Protein AF-A0A8T4CHA3-F1 (afdb_monomer)

Foldseek 3Di:
DDDLPADDDDDDDVVVVDDPVVVVVVCVVVVVVVLVVCVVPVVVRNVSND

Mean predicted aligned error: 3.32 Å

Radius of gyration: 13.28 Å; Cα contacts (8 Å, |Δi|>4): 18; chains: 1; bounding box: 28×16×35 Å

Sequence (50 aa):
MGEFEYKQVIVFRSDLKLSKGKIAAQAGHAAVSAAQEAHKRYRGWWDVWL

pLDDT: mean 94.72, std 9.2, range [49.53, 98.69]

Structure (mmCIF, N/CA/C/O backbone):
data_AF-A0A8T4CHA3-F1
#
_entry.id   AF-A0A8T4CHA3-F1
#
loop_
_atom_site.group_PDB
_atom_site.id
_atom_site.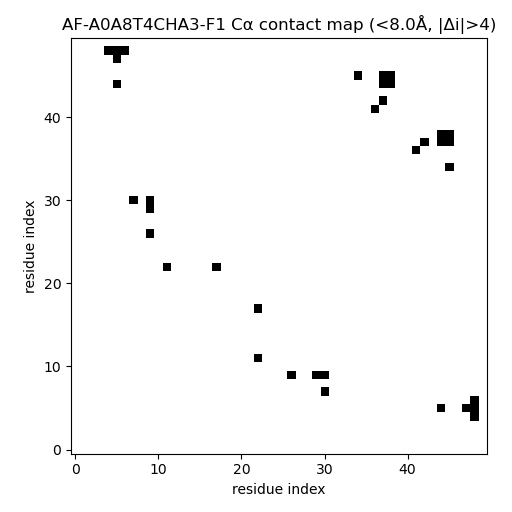type_symbol
_atom_site.label_atom_id
_atom_site.label_alt_id
_atom_site.label_comp_id
_atom_site.label_asym_id
_atom_site.label_entity_id
_atom_site.label_seq_id
_atom_site.pdbx_PDB_ins_code
_atom_site.Cartn_x
_atom_site.Cartn_y
_atom_site.Cartn_z
_atom_site.occupancy
_atom_site.B_iso_or_equiv
_atom_site.auth_seq_id
_atom_site.auth_comp_id
_atom_site.auth_asym_id
_atom_site.auth_atom_id
_atom_site.pdbx_PDB_model_num
ATOM 1 N N . MET A 1 1 ? -16.731 -1.292 -19.578 1.00 49.53 1 MET A N 1
ATOM 2 C CA . MET A 1 1 ? -15.725 -1.124 -18.508 1.00 49.53 1 MET A CA 1
ATOM 3 C C . MET A 1 1 ? -14.450 -1.745 -19.032 1.00 49.53 1 MET A C 1
ATOM 5 O O . MET A 1 1 ? -14.523 -2.894 -19.438 1.00 49.53 1 MET A O 1
ATOM 9 N N . GLY A 1 2 ? -13.353 -0.993 -19.140 1.00 58.31 2 GLY A N 1
ATOM 10 C CA . GLY A 1 2 ? -12.063 -1.600 -19.483 1.00 58.31 2 GLY A CA 1
ATOM 11 C C . GLY A 1 2 ? -11.655 -2.558 -18.366 1.00 58.31 2 GLY A C 1
ATOM 12 O O . GLY A 1 2 ? -11.813 -2.214 -17.194 1.00 58.31 2 GLY A O 1
ATOM 13 N N . GLU A 1 3 ? -11.228 -3.768 -18.712 1.00 78.69 3 GLU A N 1
ATOM 14 C CA . GLU A 1 3 ? -10.687 -4.703 -17.729 1.00 78.69 3 GLU A CA 1
ATOM 15 C C . GLU A 1 3 ? -9.354 -4.164 -17.206 1.00 78.69 3 GLU A C 1
ATOM 17 O O . GLU A 1 3 ? -8.454 -3.837 -17.977 1.00 78.69 3 GLU A O 1
ATOM 22 N N . PHE A 1 4 ? -9.233 -4.046 -15.884 1.00 83.88 4 PHE A N 1
ATOM 23 C CA . PHE A 1 4 ? -7.943 -3.805 -15.248 1.00 83.88 4 PHE A CA 1
ATOM 24 C C . PHE A 1 4 ? -7.187 -5.133 -15.197 1.00 83.88 4 PHE A C 1
ATOM 26 O O . PHE A 1 4 ? -7.444 -5.954 -14.314 1.00 83.88 4 PHE A O 1
ATOM 33 N N . GLU A 1 5 ? -6.267 -5.345 -16.138 1.00 91.19 5 GLU A N 1
ATOM 34 C CA . GLU A 1 5 ? -5.437 -6.558 -16.186 1.00 91.19 5 GLU A CA 1
ATOM 35 C C . GLU A 1 5 ? -4.526 -6.694 -14.952 1.00 91.19 5 GLU A C 1
ATOM 37 O O . GLU A 1 5 ? -4.231 -7.805 -14.511 1.00 91.19 5 GLU A O 1
ATOM 42 N N . TYR A 1 6 ? -4.134 -5.567 -14.346 1.00 94.50 6 TYR A N 1
ATOM 43 C CA . TYR A 1 6 ? -3.284 -5.513 -13.157 1.00 94.50 6 TYR A CA 1
ATOM 44 C C . TYR A 1 6 ? -3.933 -4.693 -12.044 1.00 94.50 6 TYR A C 1
ATOM 46 O O . TYR A 1 6 ? -4.578 -3.672 -12.274 1.00 94.50 6 TYR A O 1
ATOM 54 N N . LYS A 1 7 ? -3.737 -5.134 -10.797 1.00 96.12 7 LYS A N 1
ATOM 55 C CA . LYS A 1 7 ? -4.195 -4.424 -9.597 1.00 96.12 7 LYS A CA 1
ATOM 56 C C . LYS A 1 7 ? -3.272 -4.681 -8.414 1.00 96.12 7 LYS A C 1
ATOM 58 O O . LYS A 1 7 ? -2.693 -5.758 -8.289 1.00 96.12 7 LYS A O 1
ATOM 63 N N . GLN A 1 8 ? -3.234 -3.730 -7.489 1.00 97.50 8 GLN A N 1
ATOM 64 C CA . GLN A 1 8 ? -2.642 -3.915 -6.170 1.00 97.50 8 GLN A CA 1
ATOM 65 C C . GLN A 1 8 ? -3.750 -4.213 -5.153 1.00 97.50 8 GLN A C 1
ATOM 67 O O . GLN A 1 8 ? -4.752 -3.503 -5.089 1.00 97.50 8 GLN A O 1
ATOM 72 N N . VAL A 1 9 ? -3.579 -5.266 -4.351 1.00 97.88 9 VAL A N 1
ATOM 73 C CA . VAL A 1 9 ? -4.518 -5.640 -3.283 1.00 97.88 9 VAL A CA 1
ATOM 74 C C . VAL A 1 9 ? -3.813 -5.518 -1.940 1.00 97.88 9 VAL A C 1
ATOM 76 O O . VAL A 1 9 ? -2.727 -6.061 -1.756 1.00 97.88 9 VAL A O 1
ATOM 79 N N . ILE A 1 10 ? -4.445 -4.824 -0.995 1.00 98.31 10 ILE A N 1
ATOM 80 C CA . ILE A 1 10 ? -3.929 -4.638 0.364 1.00 98.31 10 ILE A CA 1
ATOM 81 C C . ILE A 1 10 ? -4.820 -5.420 1.320 1.00 98.31 10 ILE A C 1
ATOM 83 O O . ILE A 1 10 ? -6.022 -5.167 1.413 1.00 98.31 10 ILE A O 1
ATOM 87 N N . VAL A 1 11 ? -4.225 -6.377 2.027 1.00 97.81 11 VAL A N 1
ATOM 88 C CA . VAL A 1 11 ? -4.936 -7.245 2.968 1.00 97.81 11 VAL A CA 1
ATOM 89 C C . VAL A 1 11 ? -4.754 -6.718 4.383 1.00 97.81 11 VAL A C 1
ATOM 91 O O . VAL A 1 11 ? -3.638 -6.446 4.822 1.00 97.81 11 VAL A O 1
ATOM 94 N N . PHE A 1 12 ? -5.862 -6.602 5.109 1.00 97.62 12 PHE A N 1
ATOM 95 C CA . PHE A 1 12 ? -5.874 -6.135 6.488 1.00 97.62 12 PHE A CA 1
ATOM 96 C C . PHE A 1 12 ? -6.188 -7.260 7.464 1.00 97.62 12 PHE A C 1
ATOM 98 O O . PHE A 1 12 ? -7.064 -8.090 7.230 1.00 97.62 12 PHE A O 1
ATOM 105 N N . ARG A 1 13 ? -5.522 -7.214 8.618 1.00 97.94 13 ARG A N 1
ATOM 106 C CA . ARG A 1 13 ? -5.899 -7.987 9.800 1.00 97.94 13 ARG A CA 1
ATOM 107 C C . ARG A 1 13 ? -7.132 -7.372 10.463 1.00 97.94 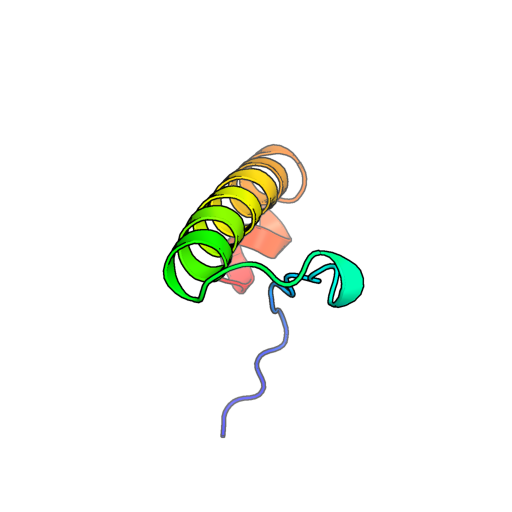13 ARG A C 1
ATOM 109 O O . ARG A 1 13 ? -7.037 -6.317 11.091 1.00 97.94 13 ARG A O 1
ATOM 116 N N . SER A 1 14 ? -8.284 -8.026 10.319 1.00 95.69 14 SER A N 1
ATOM 117 C CA . SER A 1 14 ? -9.560 -7.571 10.893 1.00 95.69 14 SER A CA 1
ATOM 118 C C . SER A 1 14 ? -9.609 -7.685 12.421 1.00 95.69 14 SER A C 1
ATOM 120 O O . SER A 1 14 ? -10.320 -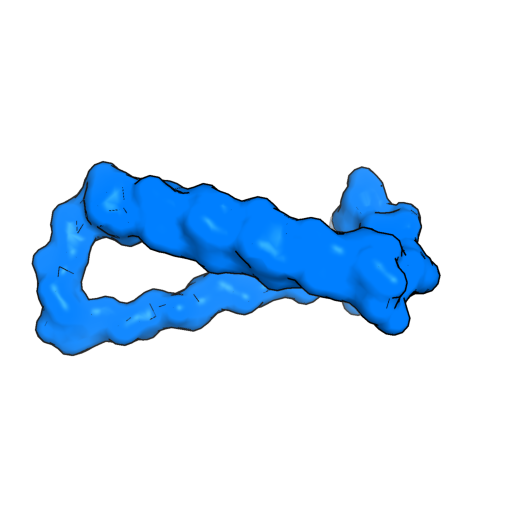6.923 13.076 1.00 95.69 14 SER A O 1
ATOM 122 N N . ASP A 1 15 ? -8.815 -8.584 13.004 1.00 98.00 15 ASP A N 1
ATOM 123 C CA . ASP A 1 15 ? -8.774 -8.849 14.442 1.00 98.00 15 ASP A CA 1
ATOM 124 C C . ASP A 1 15 ? -8.167 -7.693 15.259 1.00 98.00 15 ASP A C 1
ATOM 126 O O . ASP A 1 15 ? -8.493 -7.524 16.432 1.00 98.00 15 ASP A O 1
ATOM 130 N N . LEU A 1 16 ? -7.354 -6.836 14.629 1.00 97.50 16 LEU A N 1
ATOM 131 C CA . LEU A 1 16 ? -6.672 -5.713 15.284 1.00 97.50 16 LEU A C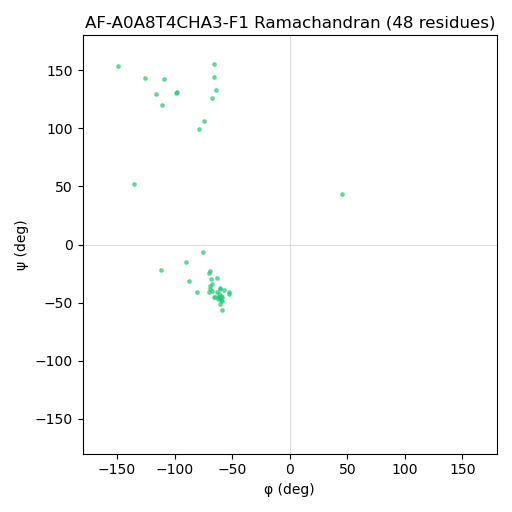A 1
ATOM 132 C C . LEU A 1 16 ? -7.580 -4.510 15.597 1.00 97.50 16 LEU A C 1
ATOM 134 O O . LEU A 1 16 ? -7.120 -3.565 16.238 1.00 97.50 16 LEU A O 1
ATOM 138 N N . LYS A 1 17 ? -8.844 -4.513 15.141 1.00 96.12 17 LYS A N 1
ATOM 139 C CA . LYS A 1 17 ? -9.848 -3.453 15.391 1.00 96.12 17 LYS A CA 1
ATOM 140 C C . LYS A 1 17 ? -9.299 -2.027 15.198 1.00 96.12 17 LYS A C 1
ATOM 142 O O . LYS A 1 17 ? -9.530 -1.131 16.010 1.00 96.12 17 LYS A O 1
ATOM 147 N N . LEU A 1 18 ? -8.538 -1.818 14.122 1.00 97.62 18 LEU A N 1
ATOM 148 C CA . LEU A 1 18 ? -7.903 -0.532 13.837 1.00 97.62 18 LEU A CA 1
ATOM 149 C C . LEU A 1 18 ? -8.947 0.555 13.541 1.00 97.62 18 LEU A C 1
ATOM 151 O O . LEU A 1 18 ? -9.964 0.308 12.893 1.00 97.62 18 LEU A O 1
ATOM 155 N N . SER A 1 19 ? -8.665 1.788 13.972 1.00 98.31 19 SER A N 1
ATOM 156 C CA . SER A 1 19 ? -9.478 2.943 13.588 1.00 98.31 19 SER A CA 1
ATOM 157 C C . SER A 1 19 ? -9.365 3.210 12.085 1.00 98.31 19 SER A C 1
ATOM 159 O O . SER A 1 19 ? -8.346 2.902 11.463 1.00 98.31 19 SER A O 1
ATOM 161 N N . LYS A 1 20 ? -10.381 3.854 11.500 1.00 98.19 20 LYS A N 1
ATOM 162 C CA . LYS A 1 20 ? -10.402 4.191 10.064 1.00 98.19 20 LYS A CA 1
ATOM 163 C C . LYS A 1 20 ? -9.143 4.950 9.621 1.00 98.19 20 LYS A C 1
ATOM 165 O O . LYS A 1 20 ? -8.558 4.615 8.598 1.00 98.19 20 LYS A O 1
ATOM 170 N N . GLY A 1 21 ? -8.686 5.910 10.430 1.00 98.56 21 GLY A N 1
ATOM 171 C CA . GLY A 1 21 ? -7.457 6.661 10.155 1.00 98.56 21 GLY A CA 1
ATOM 172 C C . GLY A 1 21 ? -6.201 5.783 10.148 1.00 98.56 21 GLY A C 1
ATOM 173 O O . GLY A 1 21 ? -5.368 5.915 9.257 1.00 98.56 21 GLY A O 1
ATOM 174 N N . LYS A 1 22 ? -6.085 4.830 11.086 1.00 98.06 22 LYS A N 1
ATOM 175 C CA . LYS A 1 22 ? -4.965 3.875 11.098 1.00 98.06 22 LYS A CA 1
ATOM 176 C C . LYS A 1 22 ? -5.015 2.918 9.908 1.00 98.06 22 LYS A C 1
ATOM 178 O O . LYS A 1 22 ? -3.969 2.654 9.329 1.00 98.06 22 LYS A O 1
ATOM 183 N N . ILE A 1 23 ? -6.198 2.441 9.515 1.00 98.38 23 ILE A N 1
ATOM 184 C CA . ILE A 1 23 ? -6.365 1.616 8.306 1.00 98.38 23 ILE A CA 1
ATOM 185 C C . ILE A 1 23 ? -5.879 2.385 7.074 1.00 98.38 23 ILE A C 1
ATOM 187 O O . ILE A 1 23 ? -5.073 1.855 6.318 1.00 98.38 23 ILE A O 1
ATOM 191 N N . ALA A 1 24 ? -6.297 3.643 6.906 1.00 98.50 24 ALA A N 1
ATOM 192 C CA . ALA A 1 24 ? -5.885 4.469 5.772 1.00 98.50 24 ALA A CA 1
ATOM 193 C C . ALA A 1 24 ? -4.365 4.707 5.736 1.00 98.50 24 ALA A C 1
ATOM 195 O O . ALA A 1 24 ? -3.741 4.532 4.692 1.00 98.50 24 ALA A O 1
ATOM 196 N N . ALA A 1 25 ? -3.751 5.037 6.878 1.00 98.62 25 ALA A N 1
ATOM 197 C CA . ALA A 1 25 ? -2.301 5.220 6.960 1.00 98.62 25 ALA A CA 1
ATOM 198 C C . ALA A 1 25 ? -1.538 3.935 6.591 1.00 98.62 25 ALA A C 1
ATOM 200 O O . ALA A 1 25 ? -0.614 3.967 5.782 1.00 98.62 25 ALA A O 1
ATOM 201 N N . GLN A 1 26 ? -1.963 2.786 7.126 1.00 98.62 26 GLN A N 1
ATOM 202 C CA . GLN A 1 26 ? -1.346 1.494 6.817 1.00 98.62 26 GLN A CA 1
ATOM 203 C C . GLN A 1 26 ? -1.588 1.059 5.365 1.00 98.62 26 GLN A C 1
ATOM 205 O O . GLN A 1 26 ? -0.689 0.481 4.758 1.00 98.62 26 GLN A O 1
ATOM 210 N N . ALA A 1 27 ? -2.744 1.392 4.776 1.00 98.62 27 ALA A N 1
ATOM 211 C CA . ALA A 1 27 ? -2.985 1.205 3.345 1.00 98.62 27 ALA A CA 1
ATOM 212 C C . ALA A 1 27 ? -1.966 1.999 2.523 1.00 98.62 27 ALA A C 1
ATOM 214 O O . ALA A 1 27 ? -1.336 1.442 1.634 1.00 98.62 27 ALA A O 1
ATOM 215 N N . GLY A 1 28 ? -1.749 3.273 2.862 1.00 98.69 28 GLY A N 1
ATOM 216 C CA . GLY A 1 28 ? -0.755 4.114 2.196 1.00 98.69 28 GLY A CA 1
ATOM 217 C C . GLY A 1 28 ? 0.661 3.541 2.293 1.00 98.69 28 GLY A C 1
ATOM 218 O O . GLY A 1 28 ? 1.360 3.460 1.286 1.00 98.69 28 GLY A O 1
ATOM 219 N N . HIS A 1 29 ? 1.068 3.080 3.480 1.00 98.62 29 HIS A N 1
ATOM 220 C CA . HIS A 1 29 ? 2.373 2.440 3.666 1.00 98.62 29 HIS A CA 1
ATOM 221 C C . HIS A 1 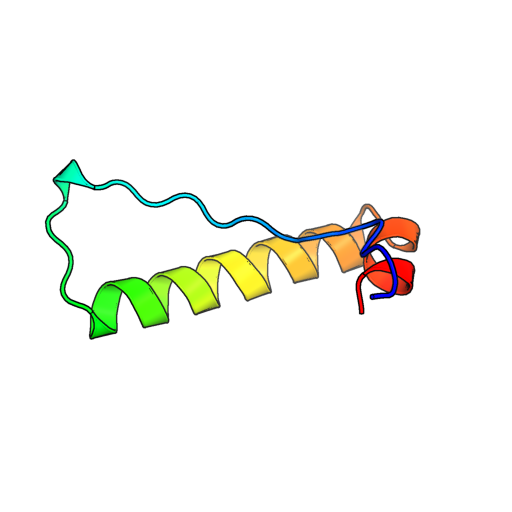29 ? 2.519 1.175 2.814 1.00 98.62 29 HIS A C 1
ATOM 223 O O . HIS A 1 29 ? 3.481 1.060 2.058 1.00 98.62 29 HIS A O 1
ATOM 229 N N . ALA A 1 30 ? 1.550 0.258 2.883 1.00 98.62 30 ALA A N 1
ATOM 230 C CA . ALA A 1 30 ? 1.581 -0.975 2.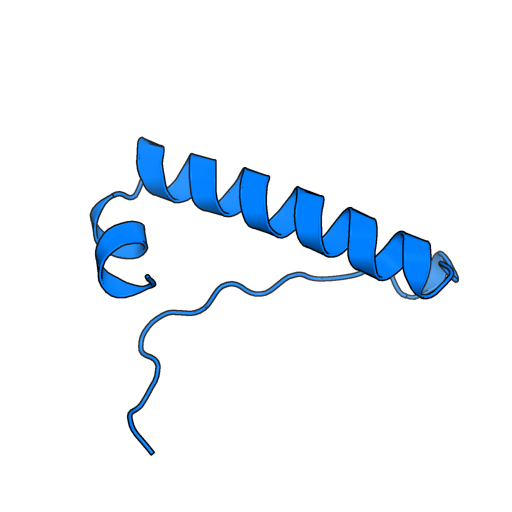104 1.00 98.62 30 ALA A CA 1
ATOM 231 C C . ALA A 1 30 ? 1.576 -0.699 0.592 1.00 98.62 30 ALA A C 1
ATOM 233 O O . ALA A 1 30 ? 2.355 -1.313 -0.138 1.00 98.62 30 ALA A O 1
ATOM 234 N N . ALA A 1 31 ? 0.756 0.257 0.139 1.00 98.56 31 ALA A N 1
ATOM 235 C CA . ALA A 1 31 ? 0.663 0.648 -1.261 1.00 98.56 31 ALA A CA 1
ATOM 236 C C . ALA A 1 31 ? 2.014 1.130 -1.793 1.00 98.56 31 ALA A C 1
ATOM 238 O O . ALA A 1 31 ? 2.538 0.559 -2.747 1.00 98.56 31 ALA A O 1
ATOM 239 N N . VAL A 1 32 ? 2.609 2.136 -1.142 1.00 98.31 32 VAL A N 1
ATOM 240 C CA . VAL A 1 32 ? 3.869 2.743 -1.589 1.00 98.31 32 VAL A CA 1
ATOM 241 C C . VAL A 1 32 ? 5.018 1.746 -1.509 1.00 98.31 32 VAL A C 1
ATOM 243 O O . VAL A 1 32 ? 5.780 1.634 -2.466 1.00 98.31 32 VAL A O 1
ATOM 246 N N . SER A 1 33 ? 5.141 0.988 -0.416 1.00 98.56 33 SER A N 1
ATOM 247 C CA . SER A 1 33 ? 6.229 0.017 -0.267 1.00 98.56 33 SER A CA 1
ATOM 248 C C . SER A 1 33 ? 6.171 -1.083 -1.328 1.00 98.56 33 SER A C 1
ATOM 250 O O . SER A 1 33 ? 7.182 -1.359 -1.972 1.00 98.56 33 SER A O 1
ATOM 252 N N . ALA A 1 34 ? 4.998 -1.680 -1.563 1.00 98.31 34 ALA A N 1
ATOM 253 C CA . ALA A 1 34 ? 4.853 -2.727 -2.574 1.00 98.31 34 ALA A CA 1
ATOM 254 C C . ALA A 1 34 ? 5.008 -2.179 -4.000 1.00 98.31 34 ALA A C 1
ATOM 256 O O . ALA A 1 34 ? 5.593 -2.838 -4.857 1.00 98.31 34 ALA A O 1
ATOM 257 N N . ALA A 1 35 ? 4.538 -0.959 -4.253 1.00 97.88 35 ALA A N 1
ATOM 258 C CA . ALA A 1 35 ? 4.669 -0.336 -5.558 1.00 97.88 35 ALA A CA 1
ATOM 259 C C . ALA A 1 35 ? 6.146 0.031 -5.846 1.00 97.88 35 ALA A C 1
ATOM 261 O O . ALA A 1 35 ? 6.651 -0.251 -6.928 1.00 97.88 35 ALA A O 1
ATOM 262 N N . GLN A 1 36 ? 6.900 0.542 -4.864 1.00 98.44 36 GLN A N 1
ATOM 263 C CA . GLN A 1 36 ? 8.351 0.759 -4.996 1.00 98.44 36 GLN A CA 1
ATOM 264 C C . GLN A 1 36 ? 9.127 -0.539 -5.258 1.00 98.44 36 GLN A C 1
ATOM 266 O O . GLN A 1 36 ? 10.093 -0.539 -6.023 1.00 98.44 36 GLN A O 1
ATOM 271 N N . GLU A 1 37 ? 8.719 -1.641 -4.633 1.00 98.25 37 GLU A N 1
ATOM 272 C CA . GLU A 1 37 ? 9.300 -2.958 -4.888 1.00 98.25 37 GLU A CA 1
ATOM 273 C C . GLU A 1 37 ? 9.007 -3.428 -6.322 1.00 98.25 37 GLU A C 1
ATOM 275 O O . GLU 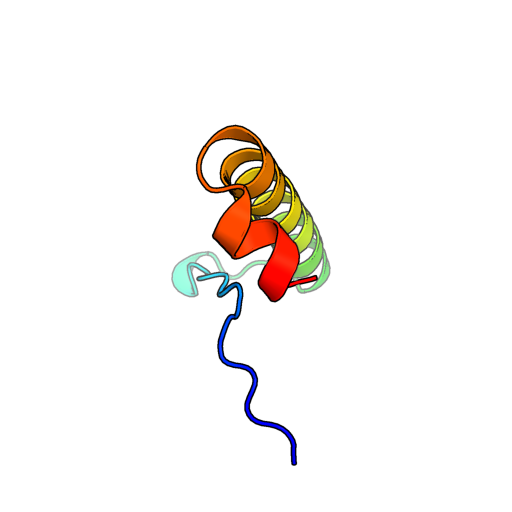A 1 37 ? 9.924 -3.848 -7.032 1.00 98.25 37 GLU A O 1
ATOM 280 N N . ALA A 1 38 ? 7.762 -3.272 -6.789 1.00 98.00 38 ALA A N 1
ATOM 281 C CA . ALA A 1 38 ? 7.376 -3.559 -8.169 1.00 98.00 38 ALA A CA 1
ATOM 282 C C . ALA A 1 38 ? 8.167 -2.704 -9.172 1.00 98.00 38 ALA A C 1
ATOM 284 O O . ALA A 1 38 ? 8.723 -3.239 -10.124 1.00 98.00 38 ALA A O 1
ATOM 285 N N . HIS A 1 39 ? 8.338 -1.407 -8.915 1.00 97.81 39 HIS A N 1
ATOM 286 C CA . HIS A 1 39 ? 9.152 -0.522 -9.750 1.00 97.81 39 HIS A CA 1
ATOM 287 C C . HIS A 1 39 ? 10.606 -1.005 -9.886 1.00 97.81 39 HIS A C 1
ATOM 289 O O . HIS A 1 39 ? 11.203 -0.879 -10.955 1.00 97.81 39 HIS A O 1
ATOM 295 N N . LYS A 1 40 ? 11.200 -1.530 -8.805 1.00 98.25 40 LYS A N 1
ATOM 296 C CA . LYS A 1 40 ? 12.605 -1.972 -8.778 1.00 98.25 40 LYS A CA 1
ATOM 297 C C . LYS A 1 40 ? 12.817 -3.357 -9.384 1.00 98.25 40 LYS A C 1
ATOM 299 O O . LYS A 1 40 ? 13.829 -3.564 -10.043 1.00 98.25 40 LYS A O 1
ATOM 304 N N . ARG A 1 41 ? 11.918 -4.308 -9.116 1.00 98.12 41 ARG A N 1
ATOM 305 C CA . ARG A 1 41 ? 12.121 -5.732 -9.450 1.00 98.12 41 ARG A CA 1
ATOM 306 C C . ARG A 1 41 ? 11.202 -6.259 -10.549 1.00 98.12 41 ARG A C 1
ATOM 308 O O . ARG A 1 41 ? 11.547 -7.237 -11.198 1.00 98.12 41 ARG A O 1
ATOM 315 N N . TYR A 1 42 ? 10.071 -5.601 -10.783 1.00 96.75 42 TYR A N 1
ATOM 316 C CA . TYR A 1 42 ? 9.011 -6.034 -11.697 1.00 96.75 42 TYR A CA 1
ATOM 317 C C . TYR A 1 42 ? 8.531 -4.865 -12.563 1.00 96.75 42 TYR A C 1
ATOM 319 O O . TYR A 1 42 ? 7.341 -4.558 -12.624 1.00 96.75 42 TYR A O 1
ATOM 327 N N . ARG A 1 43 ? 9.479 -4.183 -13.222 1.00 95.75 43 ARG A N 1
ATOM 328 C CA . ARG A 1 43 ? 9.228 -2.923 -13.935 1.00 95.75 43 ARG A CA 1
ATOM 329 C C . ARG A 1 43 ? 8.066 -3.008 -14.931 1.00 95.75 43 ARG A C 1
ATOM 331 O O . ARG A 1 43 ? 7.230 -2.116 -14.948 1.00 95.75 43 ARG A O 1
ATOM 338 N N . GLY A 1 44 ? 7.964 -4.117 -15.668 1.00 96.06 44 GLY A N 1
ATOM 339 C CA . GLY A 1 44 ? 6.861 -4.345 -16.604 1.00 96.06 44 GLY A CA 1
ATOM 340 C C . GLY A 1 44 ? 5.482 -4.354 -15.937 1.00 96.06 44 GLY A C 1
ATOM 341 O O . GLY A 1 44 ? 4.556 -3.787 -16.496 1.00 96.06 44 GLY A O 1
ATOM 342 N N . TRP A 1 45 ? 5.342 -4.925 -14.732 1.00 96.06 45 TRP A N 1
ATOM 343 C CA . TRP A 1 45 ? 4.077 -4.891 -13.980 1.00 96.06 45 TRP A CA 1
ATOM 344 C C . TRP A 1 45 ? 3.747 -3.489 -13.487 1.00 96.06 45 TRP A C 1
ATOM 346 O O . TRP A 1 45 ? 2.589 -3.093 -13.494 1.00 96.06 45 TRP A O 1
ATOM 356 N N . TRP A 1 46 ? 4.764 -2.744 -13.051 1.00 95.19 46 TRP A N 1
ATOM 357 C CA . TRP A 1 46 ? 4.596 -1.354 -12.642 1.00 95.19 46 TRP A CA 1
ATOM 358 C C . TRP A 1 46 ? 4.093 -0.489 -13.804 1.00 95.19 46 TRP A C 1
ATOM 360 O O . TRP A 1 46 ? 3.157 0.278 -13.610 1.00 95.19 46 TRP A O 1
ATOM 370 N N . ASP A 1 47 ? 4.676 -0.639 -14.997 1.00 94.19 47 ASP A N 1
ATOM 371 C CA . ASP A 1 47 ? 4.352 0.194 -16.163 1.00 94.19 47 ASP A CA 1
ATOM 372 C C . ASP A 1 47 ? 2.940 -0.053 -16.722 1.00 94.19 47 ASP A C 1
ATOM 374 O O . ASP A 1 47 ? 2.348 0.867 -17.268 1.00 94.19 47 ASP A O 1
ATOM 378 N N . VAL A 1 48 ? 2.394 -1.269 -16.596 1.00 94.50 48 VAL A N 1
ATOM 379 C CA . VAL A 1 48 ? 1.020 -1.590 -17.048 1.00 94.50 48 VAL A CA 1
ATOM 380 C C . VAL A 1 48 ? -0.046 -1.374 -15.972 1.00 94.50 48 VAL A C 1
ATOM 382 O O . VAL A 1 48 ? -1.238 -1.383 -16.271 1.00 94.50 48 VAL A O 1
ATOM 385 N N . TRP A 1 49 ? 0.364 -1.239 -14.709 1.00 94.44 49 TRP A N 1
ATOM 386 C CA . TRP A 1 49 ? -0.545 -1.003 -13.588 1.00 94.44 49 TRP A CA 1
ATOM 387 C C . TRP A 1 49 ? -0.849 0.487 -13.360 1.00 94.44 49 TRP A C 1
ATOM 389 O O . TRP A 1 49 ? -1.944 0.802 -12.889 1.00 94.44 49 TRP A O 1
ATOM 399 N N . LEU A 1 50 ? 0.105 1.377 -13.658 1.00 86.50 50 LEU A N 1
ATOM 400 C CA . LEU A 1 50 ? 0.000 2.838 -13.502 1.00 86.50 50 LEU A CA 1
ATOM 401 C C . LEU A 1 50 ? -0.518 3.534 -14.759 1.00 86.50 50 LEU A C 1
ATOM 403 O O . LEU A 1 50 ? -1.311 4.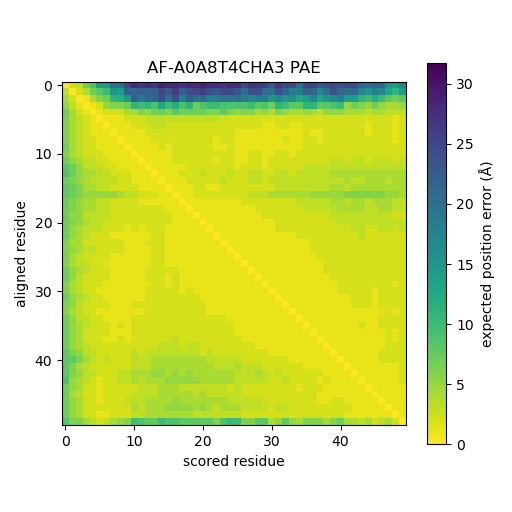486 -14.581 1.00 86.50 50 LEU A O 1
#

Secondary structure (DSSP, 8-state):
----S--------GGG---HHHHHHHHHHHHHHHHHHHHHH-HHHHHHH-

Solvent-accessible surface area (backbone atoms only — not comparable to full-atom values): 3277 Å² total; per-residue (Å²): 129,85,82,75,92,52,84,89,84,88,87,78,74,74,87,70,72,68,52,72,69,57,49,52,53,52,48,51,50,53,50,52,54,52,4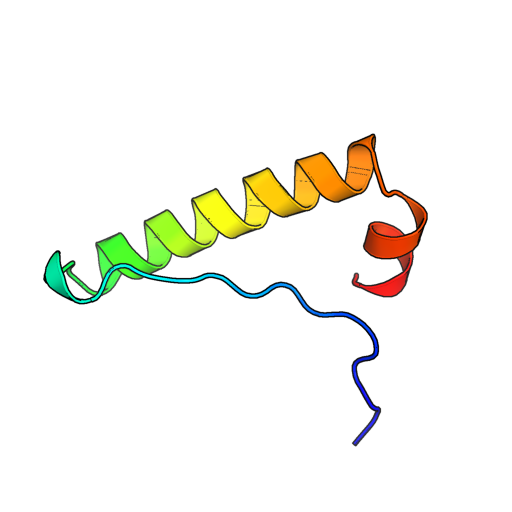9,54,48,28,53,74,77,37,46,72,60,39,68,72,55,110